Protein AF-A0A528D6P1-F1 (afdb_monomer_lite)

Secondary structure (DSSP, 8-state):
--TTS---PPP----HHHHHHHHHHHTT--EE--SEEESSHHHHHHHHHHHHTTEE-TTSEEESSPPP-------

Foldseek 3Di:
DPPVPDDDDDDDDDDDVLVVQLVCLQVVHAAEDEEEAEPDPVSVVSVVSCVVSVYHDPNYDYDNDDDDDDDDDDD

Radius of gyration: 14.17 Å; chains: 1; bounding box: 32×29×41 Å

Structure (mmCIF, N/CA/C/O backbone):
data_AF-A0A528D6P1-F1
#
_entry.id   AF-A0A528D6P1-F1
#
loop_
_atom_site.group_PDB
_atom_site.id
_atom_site.type_symbol
_atom_site.label_atom_id
_atom_site.label_alt_id
_atom_site.label_comp_id
_atom_site.label_asym_id
_atom_site.label_entity_id
_atom_site.label_seq_id
_atom_site.pdbx_PDB_ins_code
_atom_site.Cartn_x
_atom_site.Cartn_y
_atom_site.Cartn_z
_atom_site.occupancy
_atom_site.B_iso_or_equiv
_atom_site.auth_seq_id
_atom_site.auth_comp_id
_atom_site.auth_asym_id
_atom_site.auth_atom_id
_atom_site.pdbx_PDB_model_num
ATOM 1 N N . THR A 1 1 ? -10.841 -5.667 17.930 1.00 80.69 1 THR A N 1
ATOM 2 C CA . THR A 1 1 ? -11.098 -5.072 19.253 1.00 80.69 1 THR A CA 1
ATOM 3 C C . THR A 1 1 ? -9.773 -4.689 19.880 1.00 80.69 1 THR A C 1
ATOM 5 O O . THR A 1 1 ? -8.755 -5.237 19.465 1.00 80.69 1 THR A O 1
ATOM 8 N N . THR A 1 2 ? -9.749 -3.733 20.807 1.00 88.94 2 THR A N 1
ATOM 9 C CA . THR A 1 2 ? -8.550 -3.440 21.614 1.00 88.94 2 THR A CA 1
ATOM 10 C C . THR A 1 2 ? -8.266 -4.597 22.581 1.00 88.94 2 THR A C 1
ATOM 12 O O . THR A 1 2 ? -9.086 -5.510 22.719 1.00 88.94 2 THR A O 1
ATOM 15 N N . SER A 1 3 ? -7.121 -4.569 23.271 1.00 90.69 3 SER A N 1
ATOM 16 C CA . SER A 1 3 ? -6.811 -5.514 24.359 1.00 90.69 3 SER A CA 1
ATOM 17 C C . SER A 1 3 ? -7.830 -5.473 25.504 1.00 90.69 3 SER A C 1
ATOM 19 O O . SER A 1 3 ? -7.953 -6.447 26.238 1.00 90.69 3 SER A O 1
ATOM 21 N N . GLU A 1 4 ? -8.581 -4.376 25.624 1.00 93.25 4 GLU A N 1
ATOM 22 C CA . GLU A 1 4 ? -9.645 -4.170 26.614 1.00 93.25 4 GLU A CA 1
ATOM 23 C C . GLU A 1 4 ? -11.051 -4.459 26.048 1.00 93.25 4 GLU A C 1
ATOM 25 O O . GLU A 1 4 ? -12.053 -4.286 26.733 1.00 93.25 4 GLU A O 1
ATOM 30 N N . GLY A 1 5 ? -11.148 -4.946 24.803 1.00 91.38 5 GLY A N 1
ATOM 31 C CA . GLY A 1 5 ? -12.411 -5.372 24.188 1.00 91.38 5 GLY A CA 1
ATOM 32 C C . GLY A 1 5 ? -13.181 -4.281 23.438 1.00 91.38 5 GLY A C 1
ATOM 33 O O . GLY A 1 5 ? -14.248 -4.558 22.893 1.00 91.38 5 GLY A O 1
ATOM 34 N N . GLU A 1 6 ? -12.647 -3.066 23.334 1.00 92.81 6 GLU A N 1
ATOM 35 C CA . GLU A 1 6 ? -13.315 -1.952 22.654 1.00 92.81 6 GLU A CA 1
ATOM 36 C C . GLU A 1 6 ? -13.293 -2.119 21.128 1.00 92.81 6 GLU A C 1
ATOM 38 O O . GLU A 1 6 ? -12.418 -2.781 20.556 1.00 92.81 6 GLU A O 1
ATOM 43 N N . ALA A 1 7 ? -14.242 -1.493 20.432 1.00 90.44 7 ALA A N 1
ATOM 44 C CA . ALA A 1 7 ? -14.228 -1.451 18.974 1.00 90.44 7 ALA A CA 1
ATOM 45 C C . ALA A 1 7 ? -12.998 -0.675 18.472 1.00 90.44 7 ALA A C 1
ATOM 47 O O . ALA A 1 7 ? -12.723 0.433 18.919 1.00 90.44 7 ALA A O 1
ATOM 48 N N . ALA A 1 8 ? -12.275 -1.248 17.510 1.00 92.50 8 ALA A N 1
ATOM 49 C CA . ALA A 1 8 ? -11.093 -0.632 16.919 1.00 92.50 8 ALA A CA 1
ATOM 50 C C . ALA A 1 8 ? -11.034 -0.928 15.421 1.00 92.50 8 ALA A C 1
ATOM 52 O O . ALA A 1 8 ? -11.452 -2.002 14.980 1.00 92.50 8 ALA A O 1
ATOM 53 N N . PHE A 1 9 ? -10.478 0.010 14.657 1.00 93.56 9 PHE A N 1
ATOM 54 C CA . PHE A 1 9 ? -10.179 -0.187 13.244 1.00 93.56 9 PHE A CA 1
ATOM 55 C C . PHE A 1 9 ? -8.770 -0.748 13.087 1.00 93.56 9 PHE A C 1
ATOM 57 O O . PHE A 1 9 ? -7.807 -0.170 13.587 1.00 93.56 9 PHE A O 1
ATOM 64 N N . ALA A 1 10 ? -8.652 -1.862 12.370 1.00 93.12 10 ALA A N 1
ATOM 65 C CA . ALA A 1 10 ? -7.360 -2.376 11.946 1.00 93.12 10 ALA A CA 1
ATOM 66 C C . ALA A 1 10 ? -7.014 -1.777 10.571 1.00 93.12 10 ALA A C 1
ATOM 68 O O . ALA A 1 10 ? -7.845 -1.848 9.660 1.00 93.12 10 ALA A O 1
ATOM 69 N N . PRO A 1 11 ? -5.829 -1.166 10.400 1.00 94.75 11 PRO A N 1
ATOM 70 C CA . PRO A 1 11 ? -5.419 -0.642 9.109 1.00 94.75 11 PRO A CA 1
ATOM 71 C C . PRO A 1 11 ? -5.064 -1.791 8.161 1.00 94.75 11 PRO A C 1
ATOM 73 O O . PRO A 1 11 ? -4.303 -2.692 8.510 1.00 94.75 11 PRO A O 1
ATOM 76 N N . TYR A 1 12 ? -5.576 -1.720 6.936 1.00 96.81 12 TYR A N 1
ATOM 77 C CA . TYR A 1 12 ? -5.184 -2.596 5.838 1.00 96.81 12 TYR A CA 1
ATOM 78 C C . TYR A 1 12 ? -4.820 -1.738 4.630 1.00 96.81 12 TYR A C 1
ATOM 80 O O . TYR A 1 12 ? -5.548 -0.808 4.279 1.00 96.81 12 TYR A O 1
ATOM 88 N N . VAL A 1 13 ? -3.699 -2.058 3.981 1.00 98.00 13 VAL A N 1
ATOM 89 C CA . VAL A 1 13 ? -3.346 -1.455 2.689 1.00 98.00 13 VAL A CA 1
ATOM 90 C C . VAL A 1 13 ? -4.392 -1.828 1.638 1.00 98.00 13 VAL A C 1
ATOM 92 O O . VAL A 1 13 ? -4.904 -2.949 1.636 1.00 98.00 13 VAL A O 1
ATOM 95 N N . GLY A 1 14 ? -4.719 -0.903 0.737 1.00 97.25 14 GLY A N 1
ATOM 96 C CA . GLY A 1 14 ? -5.775 -1.154 -0.235 1.00 97.25 14 GLY A CA 1
ATOM 97 C C . GLY A 1 14 ? -5.964 -0.073 -1.291 1.00 97.25 14 GLY A C 1
ATOM 98 O O . GLY A 1 14 ? -5.195 0.879 -1.404 1.00 97.25 14 GLY A O 1
ATOM 99 N N . GLY A 1 15 ? -7.021 -0.265 -2.079 1.00 98.00 15 GLY A N 1
ATOM 100 C CA . GLY A 1 15 ? -7.335 0.492 -3.289 1.00 98.00 15 GLY A CA 1
ATOM 101 C C . GLY A 1 15 ? -7.358 -0.438 -4.500 1.00 98.00 15 GLY A C 1
ATOM 102 O O . GLY A 1 15 ? -6.495 -1.299 -4.634 1.00 98.00 15 GLY A O 1
ATOM 103 N N . ALA A 1 16 ? -8.344 -0.292 -5.389 1.00 98.06 16 ALA A N 1
ATOM 104 C CA . ALA A 1 16 ? -8.556 -1.250 -6.479 1.00 98.06 16 ALA A CA 1
ATOM 105 C C . ALA A 1 16 ? -7.309 -1.416 -7.370 1.00 98.06 16 ALA A C 1
ATOM 107 O O . ALA A 1 16 ? -6.798 -2.521 -7.525 1.00 98.06 16 ALA A O 1
ATOM 108 N N . VAL A 1 17 ? -6.759 -0.308 -7.878 1.00 98.25 17 VAL A N 1
ATOM 109 C CA . VAL A 1 17 ? -5.556 -0.327 -8.731 1.00 98.25 17 VAL A CA 1
ATOM 110 C C . VAL A 1 17 ? -4.303 -0.725 -7.944 1.00 98.25 17 VAL A C 1
ATOM 112 O O . VAL A 1 17 ? -3.434 -1.409 -8.481 1.00 98.25 17 VAL A O 1
ATOM 115 N N . PHE A 1 18 ? -4.222 -0.357 -6.661 1.00 98.62 18 PHE A N 1
ATOM 116 C CA . PHE A 1 18 ? -3.147 -0.804 -5.772 1.00 98.62 18 PHE A CA 1
ATOM 117 C C . PHE A 1 18 ? -3.145 -2.335 -5.652 1.00 98.62 18 PHE A C 1
ATOM 119 O O . PHE A 1 18 ? -2.126 -2.973 -5.901 1.00 98.62 18 PHE A O 1
ATOM 126 N N . ASN A 1 19 ? -4.305 -2.939 -5.382 1.00 98.62 19 ASN A N 1
ATOM 127 C CA . ASN A 1 19 ? -4.460 -4.388 -5.272 1.00 98.62 19 ASN A CA 1
ATOM 128 C C . ASN A 1 19 ? -4.141 -5.108 -6.589 1.00 98.62 19 ASN A C 1
ATOM 130 O O . ASN A 1 19 ? -3.504 -6.159 -6.564 1.00 98.62 19 ASN A O 1
ATOM 134 N N . THR A 1 20 ? -4.514 -4.534 -7.737 1.00 98.62 20 THR A N 1
ATOM 135 C CA . THR A 1 20 ? -4.125 -5.068 -9.051 1.00 98.62 20 THR A CA 1
ATOM 136 C C . THR A 1 20 ? -2.607 -5.077 -9.227 1.00 98.62 20 THR A C 1
ATOM 138 O O . THR A 1 20 ? -2.052 -6.085 -9.659 1.00 98.62 20 THR A O 1
ATOM 141 N N . ALA A 1 21 ? -1.914 -3.998 -8.852 1.00 98.62 21 ALA A N 1
ATOM 142 C CA . ALA A 1 21 ? -0.455 -3.943 -8.932 1.00 98.62 21 ALA A CA 1
ATOM 143 C C . ALA A 1 21 ? 0.202 -4.993 -8.019 1.00 98.62 21 ALA A C 1
ATOM 145 O O . ALA A 1 21 ? 1.090 -5.722 -8.459 1.00 98.62 21 ALA A O 1
ATOM 146 N N . ILE A 1 22 ? -0.289 -5.133 -6.782 1.00 98.75 22 ILE A N 1
ATOM 147 C CA . ILE A 1 22 ? 0.139 -6.179 -5.841 1.00 98.75 22 ILE A CA 1
ATOM 148 C C . ILE A 1 22 ? -0.053 -7.579 -6.440 1.00 98.75 22 ILE A C 1
ATOM 150 O O . ILE A 1 22 ? 0.849 -8.412 -6.353 1.00 98.75 22 ILE A O 1
ATOM 154 N N . ALA A 1 23 ? -1.202 -7.847 -7.065 1.00 98.75 23 ALA A N 1
ATOM 155 C CA . ALA A 1 23 ? -1.475 -9.131 -7.704 1.00 98.75 23 ALA A CA 1
ATOM 156 C C . ALA A 1 23 ? -0.499 -9.415 -8.856 1.00 98.75 23 ALA A C 1
ATOM 158 O O . ALA A 1 23 ? 0.065 -10.505 -8.910 1.00 98.75 23 ALA A O 1
ATOM 159 N N . LEU A 1 24 ? -0.243 -8.431 -9.727 1.00 98.75 24 LEU A N 1
ATOM 160 C CA . LEU A 1 24 ? 0.727 -8.559 -10.820 1.00 98.75 24 LEU A CA 1
ATOM 161 C C . LEU A 1 24 ? 2.125 -8.914 -10.301 1.00 98.75 24 LEU A C 1
ATOM 163 O O . LEU A 1 24 ? 2.731 -9.874 -10.776 1.00 98.75 24 LEU A O 1
ATOM 167 N N . GLY A 1 25 ? 2.605 -8.192 -9.288 1.00 98.62 25 GLY A N 1
ATOM 168 C CA . GLY A 1 25 ? 3.922 -8.445 -8.709 1.00 98.62 25 GLY A CA 1
ATOM 169 C C . GLY A 1 25 ? 4.030 -9.816 -8.025 1.00 98.62 25 GLY A C 1
ATOM 170 O O . GLY A 1 25 ? 5.032 -10.517 -8.182 1.00 98.62 25 GLY A O 1
ATOM 171 N N . ARG A 1 26 ? 2.961 -10.276 -7.356 1.00 98.44 26 ARG A N 1
ATOM 172 C CA . ARG A 1 26 ? 2.885 -11.634 -6.777 1.00 98.44 26 ARG A CA 1
ATOM 173 C C . ARG A 1 26 ? 2.864 -12.740 -7.832 1.00 98.44 26 ARG A C 1
ATOM 175 O O . ARG A 1 26 ? 3.420 -13.805 -7.587 1.00 98.44 26 ARG A O 1
ATOM 182 N N . LEU A 1 27 ? 2.265 -12.486 -8.995 1.00 98.69 27 LEU A N 1
ATOM 183 C CA . LEU A 1 27 ? 2.282 -13.397 -10.146 1.00 98.69 27 LEU A CA 1
ATOM 184 C C . LEU A 1 27 ? 3.620 -13.379 -10.909 1.00 98.69 27 LEU A C 1
ATOM 186 O O . LEU A 1 27 ? 3.789 -14.137 -11.860 1.00 98.69 27 LEU A O 1
ATOM 190 N N . GLY A 1 28 ? 4.577 -12.538 -10.502 1.00 98.19 28 GLY A N 1
ATOM 191 C CA . GLY A 1 28 ? 5.897 -12.431 -11.125 1.00 98.19 28 GLY A CA 1
ATOM 192 C C . GLY A 1 28 ? 5.935 -11.559 -12.381 1.00 98.19 28 GLY A C 1
ATOM 193 O O . GLY A 1 28 ? 6.966 -11.510 -13.050 1.00 98.19 28 GLY A O 1
ATOM 194 N N . ALA A 1 29 ? 4.845 -10.859 -12.705 1.00 98.44 29 ALA A N 1
ATOM 195 C CA . ALA A 1 29 ? 4.827 -9.919 -13.816 1.00 98.44 29 ALA A CA 1
ATOM 196 C C . ALA A 1 29 ? 5.597 -8.632 -13.452 1.00 98.44 29 ALA A C 1
ATOM 198 O O . ALA A 1 29 ? 5.468 -8.144 -12.325 1.00 98.44 29 ALA A O 1
ATOM 199 N N . PRO A 1 30 ? 6.356 -8.030 -14.389 1.00 98.00 30 PRO A N 1
ATOM 200 C CA . PRO A 1 30 ? 6.932 -6.707 -14.180 1.00 98.00 30 PRO A CA 1
ATOM 201 C C . PRO A 1 30 ? 5.824 -5.673 -13.941 1.00 98.00 30 PRO A C 1
ATOM 203 O O . PRO A 1 30 ? 4.980 -5.454 -14.809 1.00 98.00 30 PRO A O 1
ATOM 206 N N . ALA A 1 31 ? 5.822 -5.038 -12.768 1.00 98.31 31 ALA A N 1
ATOM 207 C CA . ALA A 1 31 ? 4.794 -4.078 -12.378 1.00 98.31 31 ALA A CA 1
ATOM 208 C C . ALA A 1 31 ? 5.398 -2.817 -11.745 1.00 98.31 31 ALA A C 1
ATOM 210 O O . ALA A 1 31 ? 6.318 -2.877 -10.926 1.00 98.31 31 ALA A O 1
ATOM 211 N N . GLY A 1 32 ? 4.832 -1.665 -12.105 1.00 98.25 32 GLY A N 1
ATOM 212 C CA . GLY A 1 32 ? 5.100 -0.372 -11.484 1.00 98.25 32 GLY A CA 1
ATOM 213 C C . GLY A 1 32 ? 3.796 0.305 -11.076 1.00 98.25 32 GLY A C 1
ATOM 214 O O . GLY A 1 32 ? 2.762 0.099 -11.710 1.00 98.25 32 GLY A O 1
ATOM 215 N N . PHE A 1 33 ? 3.837 1.104 -10.013 1.00 98.62 33 PHE A N 1
ATOM 216 C CA . PHE A 1 33 ? 2.670 1.792 -9.475 1.00 98.62 33 PHE A CA 1
ATOM 217 C C . PHE A 1 33 ? 2.808 3.310 -9.622 1.00 98.62 33 PHE A C 1
ATOM 219 O O . PHE A 1 33 ? 3.716 3.921 -9.058 1.00 98.62 33 PHE A O 1
ATOM 226 N N . PHE A 1 34 ? 1.886 3.914 -10.374 1.00 98.25 34 PHE A N 1
ATOM 227 C CA . PHE A 1 34 ? 1.765 5.360 -10.552 1.00 98.25 34 PHE A CA 1
ATOM 228 C C . PHE A 1 34 ? 0.551 5.868 -9.769 1.00 98.25 34 PHE A C 1
ATOM 230 O O . PHE A 1 34 ? -0.589 5.536 -10.088 1.00 98.25 34 PHE A O 1
ATOM 237 N N . SER A 1 35 ? 0.803 6.650 -8.721 1.00 97.62 35 SER A N 1
ATOM 238 C CA . SER A 1 35 ? -0.219 7.318 -7.910 1.00 97.62 35 SER A CA 1
ATOM 239 C C . SER A 1 35 ? 0.430 8.392 -7.026 1.00 97.62 35 SER A C 1
ATOM 241 O O . SER A 1 35 ? 1.656 8.526 -6.991 1.00 97.62 35 SER A O 1
ATOM 243 N N . GLY A 1 36 ? -0.382 9.140 -6.280 1.00 98.00 36 GLY A N 1
ATOM 244 C CA . GLY A 1 36 ? 0.091 9.912 -5.135 1.00 98.00 36 GLY A CA 1
ATOM 245 C C . GLY A 1 36 ? 0.258 9.012 -3.909 1.00 98.00 36 GLY A C 1
ATOM 246 O O . GLY A 1 36 ? -0.681 8.318 -3.528 1.00 98.00 36 GLY A O 1
ATOM 247 N N . LEU A 1 37 ? 1.431 9.042 -3.275 1.00 98.38 37 LEU A N 1
ATOM 248 C CA . LEU A 1 37 ? 1.686 8.379 -1.994 1.00 98.38 37 LEU A CA 1
ATOM 249 C C . LEU A 1 37 ? 2.073 9.420 -0.939 1.00 98.38 37 LEU A C 1
ATOM 251 O O . LEU A 1 37 ? 2.974 10.233 -1.151 1.00 98.38 37 LEU A O 1
ATOM 255 N N . SER A 1 38 ? 1.413 9.390 0.216 1.00 98.62 38 SER A N 1
ATOM 256 C CA . SER A 1 38 ? 1.747 10.283 1.332 1.00 98.62 38 SER A CA 1
ATOM 257 C C . SER A 1 38 ? 3.139 9.985 1.891 1.00 98.62 38 SER A C 1
ATOM 259 O O . SER A 1 38 ? 3.602 8.847 1.819 1.00 98.62 38 SER A O 1
ATOM 261 N N . SER A 1 39 ? 3.824 10.967 2.469 1.00 98.56 39 SER A N 1
ATOM 262 C CA . SER A 1 39 ? 5.016 10.749 3.302 1.00 98.56 39 SER A CA 1
ATOM 263 C C . SER A 1 39 ? 4.688 10.364 4.756 1.00 98.56 39 SER A C 1
ATOM 265 O O . SER A 1 39 ? 5.604 10.248 5.563 1.00 98.56 39 SER A O 1
ATOM 267 N N . ASP A 1 40 ? 3.408 10.202 5.105 1.00 98.44 40 ASP A N 1
ATOM 268 C CA . ASP A 1 40 ? 2.963 9.769 6.436 1.00 98.44 40 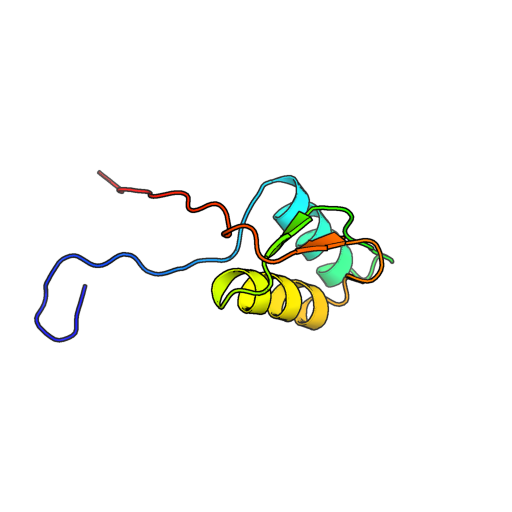ASP A CA 1
ATOM 269 C C . ASP A 1 40 ? 3.155 8.259 6.696 1.00 98.44 40 ASP A C 1
ATOM 271 O O . ASP A 1 40 ? 3.613 7.498 5.837 1.00 98.44 40 ASP A O 1
ATOM 275 N N . LEU A 1 41 ? 2.772 7.827 7.905 1.00 98.06 41 LEU A N 1
ATOM 276 C CA . LEU A 1 41 ? 2.818 6.436 8.364 1.00 98.06 41 LEU A CA 1
ATOM 277 C C . LEU A 1 41 ? 2.116 5.462 7.398 1.00 98.06 41 LEU A C 1
ATOM 279 O O . LEU A 1 41 ? 2.683 4.430 7.044 1.00 98.06 41 LEU A O 1
ATOM 283 N N . PHE A 1 42 ? 0.897 5.781 6.955 1.00 98.38 42 PHE A N 1
ATOM 284 C CA . PHE A 1 42 ? 0.106 4.909 6.080 1.00 98.38 42 PHE A CA 1
ATOM 285 C C . PHE A 1 42 ? 0.670 4.876 4.655 1.00 98.38 42 PHE A C 1
ATOM 287 O O . PHE A 1 42 ? 0.697 3.829 4.010 1.00 98.38 42 PHE A O 1
ATOM 294 N N . GLY A 1 43 ? 1.200 6.001 4.174 1.00 98.38 43 GLY A N 1
ATOM 295 C CA . GLY A 1 43 ? 1.940 6.063 2.922 1.00 98.38 43 GLY A CA 1
ATOM 296 C C . GLY A 1 43 ? 3.199 5.195 2.964 1.00 98.38 43 GLY A C 1
ATOM 297 O O . GLY A 1 43 ? 3.542 4.551 1.971 1.00 98.38 43 GLY A O 1
ATOM 298 N N . GLY A 1 44 ? 3.876 5.139 4.115 1.00 98.19 44 GLY A N 1
ATOM 299 C CA . GLY A 1 44 ? 4.952 4.187 4.391 1.00 98.19 44 GLY A CA 1
ATOM 300 C C . GLY A 1 44 ? 4.499 2.733 4.222 1.00 98.19 44 GLY A C 1
ATOM 301 O O . GLY A 1 44 ? 5.093 2.006 3.427 1.00 98.19 44 GLY A O 1
ATOM 302 N N . GLN A 1 45 ? 3.392 2.346 4.867 1.00 98.44 45 GLN A N 1
ATOM 303 C CA . GLN A 1 45 ? 2.818 0.994 4.764 1.00 98.44 45 GLN A CA 1
ATOM 304 C C . GLN A 1 45 ? 2.461 0.606 3.319 1.00 98.44 45 GLN A C 1
ATOM 306 O O . GLN A 1 45 ? 2.722 -0.519 2.891 1.00 98.44 45 GLN A O 1
ATOM 311 N N . LEU A 1 46 ? 1.912 1.539 2.530 1.00 98.62 46 LEU A N 1
ATOM 312 C CA . LEU A 1 46 ? 1.629 1.306 1.108 1.00 98.62 46 LEU A CA 1
ATOM 313 C C . LEU A 1 46 ? 2.911 1.014 0.311 1.00 98.62 46 LEU A C 1
ATOM 315 O O . LEU A 1 46 ? 2.929 0.083 -0.494 1.00 98.62 46 LEU A O 1
ATOM 319 N N . ARG A 1 47 ? 3.993 1.777 0.532 1.00 98.44 47 ARG A N 1
ATOM 320 C CA . ARG A 1 47 ? 5.287 1.551 -0.144 1.00 98.44 47 ARG A CA 1
ATOM 321 C C . ARG A 1 47 ? 5.919 0.223 0.248 1.00 98.44 47 ARG A C 1
ATOM 323 O O . ARG A 1 47 ? 6.424 -0.481 -0.623 1.00 98.44 47 ARG A O 1
ATOM 330 N N . GLU A 1 48 ? 5.868 -0.124 1.528 1.00 98.56 48 GLU A N 1
ATOM 331 C CA . GLU A 1 48 ? 6.371 -1.402 2.027 1.00 98.56 48 GLU A CA 1
ATOM 332 C C . GLU A 1 48 ? 5.641 -2.576 1.363 1.00 98.56 48 GLU A C 1
ATOM 334 O O . GLU A 1 48 ? 6.281 -3.477 0.824 1.00 98.56 48 GLU A O 1
ATOM 339 N N . ALA A 1 49 ? 4.308 -2.527 1.303 1.00 98.62 49 ALA A N 1
ATOM 340 C CA . ALA A 1 49 ? 3.509 -3.569 0.666 1.00 98.62 49 ALA A CA 1
ATOM 341 C C . ALA A 1 49 ? 3.782 -3.705 -0.847 1.00 98.62 49 ALA A C 1
ATOM 343 O O . ALA A 1 49 ? 3.825 -4.831 -1.359 1.00 98.62 49 ALA A O 1
ATOM 344 N N . LEU A 1 50 ? 4.008 -2.589 -1.556 1.00 98.69 50 LEU A N 1
ATOM 345 C CA . LEU A 1 50 ? 4.452 -2.598 -2.958 1.00 98.69 50 LEU A CA 1
ATOM 346 C C . LEU A 1 50 ? 5.806 -3.304 -3.098 1.00 98.69 50 LEU A C 1
ATOM 348 O O . LEU A 1 50 ? 5.924 -4.241 -3.889 1.00 98.69 50 LEU A O 1
ATOM 352 N N . GLY A 1 51 ? 6.796 -2.913 -2.289 1.00 98.62 51 GLY A N 1
ATOM 353 C CA . GLY A 1 51 ? 8.137 -3.502 -2.300 1.00 98.62 51 GLY A CA 1
ATOM 354 C C . GLY A 1 51 ? 8.133 -4.997 -1.971 1.00 98.62 51 GLY A C 1
ATOM 355 O O . GLY A 1 51 ? 8.704 -5.794 -2.715 1.00 98.62 51 GLY A O 1
ATOM 356 N N . ALA A 1 52 ? 7.403 -5.400 -0.927 1.00 98.62 52 ALA A N 1
ATOM 357 C CA . ALA A 1 52 ? 7.222 -6.802 -0.545 1.00 98.62 52 ALA A CA 1
ATOM 358 C C . ALA A 1 52 ? 6.562 -7.639 -1.655 1.00 98.62 52 ALA A C 1
ATOM 360 O O . ALA A 1 52 ? 6.815 -8.837 -1.772 1.00 98.62 52 ALA A O 1
ATOM 361 N N . SER A 1 53 ? 5.749 -7.003 -2.503 1.00 98.69 53 SER A N 1
ATOM 362 C CA . SER A 1 53 ? 5.102 -7.641 -3.653 1.00 98.69 53 SER A CA 1
ATOM 363 C C . SER A 1 53 ? 5.868 -7.447 -4.964 1.00 98.69 53 SER A C 1
ATOM 365 O O . SER A 1 53 ? 5.321 -7.752 -6.015 1.00 98.69 53 SER A O 1
ATOM 367 N N . LYS A 1 54 ? 7.122 -6.970 -4.928 1.00 98.62 54 LYS A N 1
ATOM 368 C CA . LYS A 1 54 ? 7.982 -6.740 -6.108 1.00 98.62 54 LYS A CA 1
ATOM 369 C C . LYS A 1 54 ? 7.408 -5.738 -7.121 1.00 98.62 54 LYS A C 1
ATOM 371 O O . LYS A 1 54 ? 7.688 -5.827 -8.314 1.00 98.62 54 LYS A O 1
ATOM 376 N N . VAL A 1 55 ? 6.623 -4.771 -6.652 1.00 98.81 55 VAL A N 1
ATOM 377 C CA . VAL A 1 55 ? 6.077 -3.683 -7.473 1.00 98.81 55 VAL A CA 1
ATOM 378 C C . VAL A 1 55 ? 6.938 -2.436 -7.301 1.00 98.81 55 VAL A C 1
ATOM 380 O O . VAL A 1 55 ? 7.158 -1.978 -6.180 1.00 98.81 55 VAL A O 1
ATOM 383 N N . SER A 1 56 ? 7.398 -1.845 -8.405 1.00 98.25 56 SER A N 1
ATOM 384 C CA . SER A 1 56 ? 8.169 -0.600 -8.351 1.00 98.25 56 SER A CA 1
ATOM 385 C C . SER A 1 56 ? 7.287 0.588 -7.965 1.00 98.25 56 SER A C 1
ATOM 387 O O . SER A 1 56 ? 6.273 0.861 -8.607 1.00 98.25 56 SER A O 1
ATOM 389 N N . SER A 1 57 ? 7.710 1.351 -6.957 1.00 97.75 57 SER A N 1
ATOM 390 C CA . SER A 1 57 ? 7.093 2.628 -6.584 1.00 97.75 57 SER A CA 1
ATOM 391 C C . SER A 1 57 ? 7.790 3.844 -7.207 1.00 97.75 57 SER A C 1
ATOM 393 O O . SER A 1 57 ? 7.460 4.96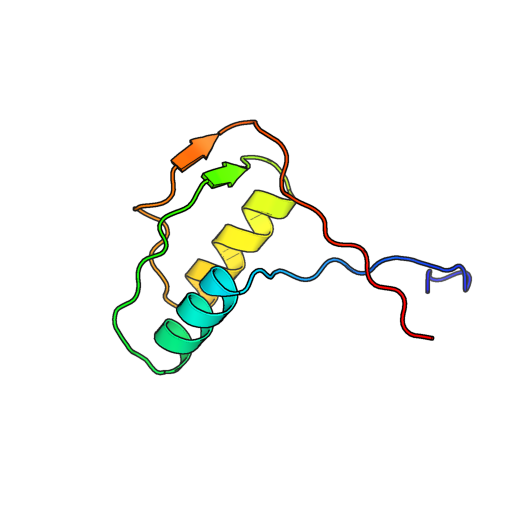9 -6.845 1.00 97.75 57 SER A O 1
ATOM 395 N N . THR A 1 58 ? 8.753 3.660 -8.120 1.00 97.44 58 THR A N 1
ATOM 396 C CA . THR A 1 58 ? 9.537 4.762 -8.721 1.00 97.44 58 THR A CA 1
ATOM 397 C C . THR A 1 58 ? 8.666 5.778 -9.463 1.00 97.44 58 THR A C 1
ATOM 399 O O . THR A 1 58 ? 9.017 6.951 -9.538 1.00 97.44 58 THR A O 1
ATOM 402 N N . TYR A 1 59 ? 7.516 5.347 -9.985 1.00 97.25 59 TYR A N 1
ATOM 403 C CA . TYR A 1 59 ? 6.578 6.213 -10.701 1.00 97.25 59 TYR A CA 1
ATOM 404 C C . TYR A 1 59 ? 5.621 6.972 -9.771 1.00 97.25 59 TYR A C 1
ATOM 406 O O . TYR A 1 59 ? 4.912 7.867 -10.224 1.00 97.25 59 TYR A O 1
ATOM 414 N N . ALA A 1 60 ? 5.566 6.634 -8.481 1.00 97.75 60 ALA A N 1
ATOM 415 C CA . ALA A 1 60 ? 4.668 7.290 -7.544 1.00 97.75 60 ALA A CA 1
ATOM 416 C C . ALA A 1 60 ? 5.212 8.657 -7.103 1.00 97.75 60 ALA A C 1
ATOM 418 O O . ALA A 1 60 ? 6.368 8.792 -6.698 1.00 97.75 60 ALA A O 1
ATOM 419 N N . HIS A 1 61 ? 4.349 9.673 -7.100 1.00 98.12 61 HIS A N 1
ATOM 420 C CA . HIS A 1 61 ? 4.693 10.980 -6.555 1.00 98.12 61 HIS A CA 1
ATOM 421 C C . HIS A 1 61 ? 4.511 10.978 -5.034 1.00 98.12 61 HIS A C 1
ATOM 423 O O . HIS A 1 61 ? 3.407 10.755 -4.530 1.00 98.12 61 HIS A O 1
ATOM 429 N N . THR A 1 62 ? 5.590 11.253 -4.301 1.00 98.06 62 THR A N 1
ATOM 430 C CA . THR A 1 62 ? 5.559 11.360 -2.837 1.00 98.06 62 THR A CA 1
ATOM 431 C C . THR A 1 62 ? 5.311 12.801 -2.398 1.00 98.06 62 THR A C 1
ATOM 433 O O . THR A 1 62 ? 5.999 13.705 -2.861 1.00 98.06 62 THR A O 1
ATOM 436 N N . SER A 1 63 ? 4.346 13.025 -1.499 1.00 98.44 63 SER A N 1
ATOM 437 C CA . SER A 1 63 ? 4.014 14.368 -0.987 1.00 98.44 63 SER A CA 1
ATOM 438 C C . SER A 1 63 ? 3.525 14.329 0.470 1.00 98.44 63 SER A C 1
ATOM 440 O O . SER A 1 63 ? 3.074 13.272 0.901 1.00 98.44 63 SER A O 1
ATOM 442 N N . PRO A 1 64 ? 3.522 15.452 1.216 1.00 98.38 64 PRO A N 1
ATOM 443 C CA . PRO A 1 64 ? 3.044 15.498 2.606 1.00 98.38 64 P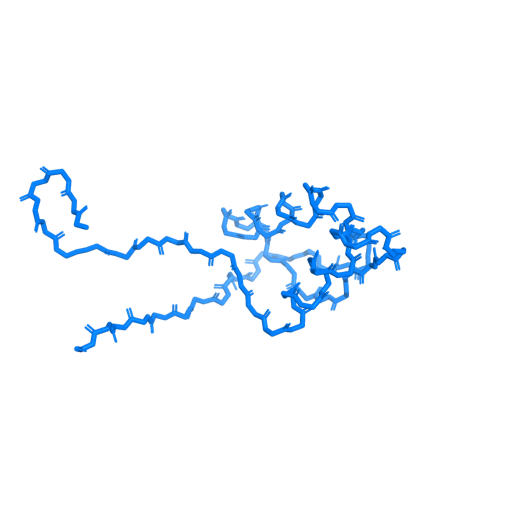RO A CA 1
ATOM 444 C C . PRO A 1 64 ? 1.509 15.508 2.757 1.00 98.38 64 PRO A C 1
ATOM 446 O O . PRO A 1 64 ? 0.997 15.746 3.847 1.00 98.38 64 PRO A O 1
ATOM 449 N N . ARG A 1 65 ? 0.750 15.290 1.674 1.00 98.50 65 ARG A N 1
ATOM 450 C CA . ARG A 1 65 ? -0.720 15.223 1.718 1.00 98.50 65 ARG A CA 1
ATOM 451 C C . ARG A 1 65 ? -1.167 13.901 2.356 1.00 98.50 65 ARG A C 1
ATOM 453 O O . ARG A 1 65 ? -0.610 12.876 1.974 1.00 98.50 65 ARG A O 1
ATOM 460 N N . PRO A 1 66 ? -2.170 13.904 3.253 1.00 98.38 66 PRO A N 1
ATOM 461 C CA . PRO A 1 66 ? -2.538 12.730 4.043 1.00 98.38 66 PRO A CA 1
ATOM 462 C C . PRO A 1 66 ? -3.032 11.561 3.183 1.00 98.38 66 PRO A C 1
ATOM 464 O O . PRO A 1 66 ? -3.668 11.759 2.144 1.00 98.38 66 PRO A O 1
ATOM 467 N N . THR A 1 67 ? -2.770 10.337 3.643 1.00 98.56 67 THR A N 1
ATOM 468 C CA . THR A 1 67 ? -3.262 9.104 3.013 1.00 98.56 67 THR A CA 1
ATOM 469 C C . THR A 1 67 ? -4.785 8.985 3.121 1.00 98.56 67 THR A C 1
ATOM 471 O O . THR A 1 67 ? -5.371 9.239 4.173 1.00 98.56 67 THR A O 1
ATOM 474 N N . THR A 1 68 ? -5.442 8.559 2.038 1.00 98.19 68 THR A N 1
ATOM 475 C CA . THR A 1 68 ? -6.882 8.2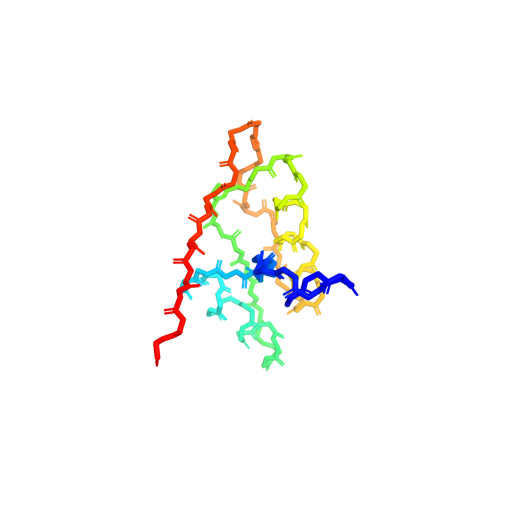62 2.029 1.00 98.19 68 THR A CA 1
ATOM 476 C C . THR A 1 68 ? -7.208 7.097 2.966 1.00 98.19 68 THR A C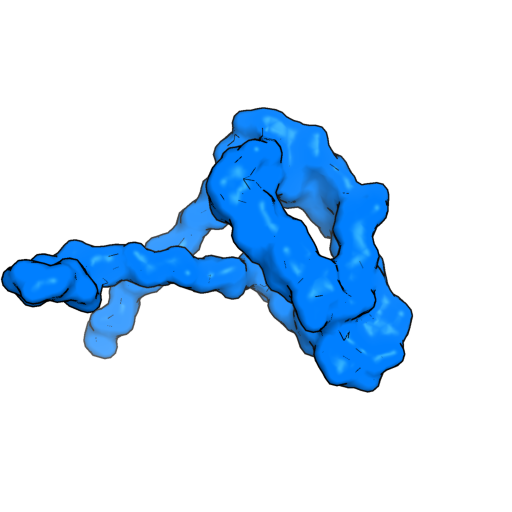 1
ATOM 478 O O . THR A 1 68 ? -6.619 6.026 2.844 1.00 98.19 68 THR A O 1
ATOM 481 N N . LEU A 1 69 ? -8.187 7.282 3.856 1.00 98.06 69 LEU A N 1
ATOM 482 C CA . LEU A 1 69 ? -8.686 6.243 4.761 1.00 98.06 69 LEU A CA 1
ATOM 483 C C . LEU A 1 69 ? -10.099 5.813 4.353 1.00 98.06 69 LEU A C 1
ATOM 485 O O . LEU A 1 69 ? -10.974 6.654 4.156 1.00 98.06 69 LEU A O 1
ATOM 489 N N . ALA A 1 70 ? -10.320 4.502 4.256 1.00 97.31 70 ALA A N 1
ATOM 490 C CA . ALA A 1 70 ? -11.630 3.905 4.017 1.00 97.31 70 ALA A CA 1
ATOM 491 C C . ALA A 1 70 ? -12.051 3.096 5.249 1.00 97.31 70 ALA A C 1
ATOM 493 O O . ALA A 1 70 ? -11.423 2.093 5.586 1.00 97.31 70 ALA A O 1
ATOM 494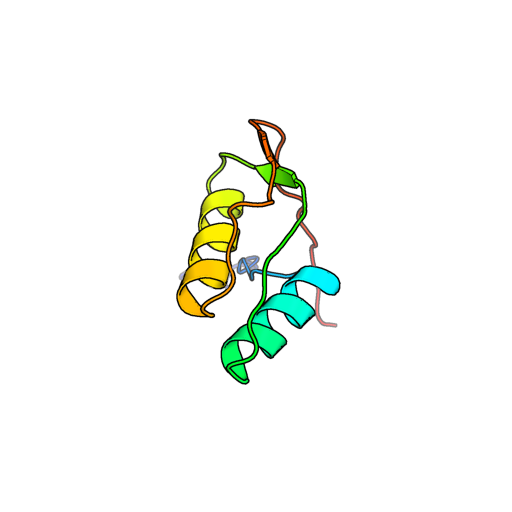 N N . PHE A 1 71 ? -13.111 3.536 5.924 1.00 96.19 71 PHE A N 1
ATOM 495 C CA . PHE A 1 71 ? -13.654 2.854 7.097 1.00 96.19 71 PHE A CA 1
ATOM 496 C C . PHE A 1 71 ? -14.724 1.849 6.674 1.00 96.19 71 PHE A C 1
ATOM 498 O O . PHE A 1 71 ? -15.636 2.186 5.921 1.00 96.19 71 PHE A O 1
ATOM 505 N N . VAL A 1 72 ? -14.625 0.621 7.181 1.00 93.94 72 VAL A N 1
ATOM 506 C CA . VAL A 1 72 ? -15.588 -0.457 6.926 1.00 93.94 72 VAL A CA 1
ATOM 507 C C . VAL A 1 72 ? -16.152 -0.939 8.256 1.00 93.94 72 VAL A C 1
ATOM 509 O O . VAL A 1 72 ? -15.403 -1.182 9.201 1.00 93.94 72 VAL A O 1
ATOM 512 N N . ARG A 1 73 ? -17.475 -1.106 8.317 1.00 91.31 73 ARG A N 1
ATOM 513 C CA . ARG A 1 73 ? -18.176 -1.813 9.392 1.00 91.31 73 ARG A CA 1
ATOM 514 C C . ARG A 1 73 ? -18.859 -3.028 8.778 1.00 91.31 73 ARG A C 1
ATOM 516 O O . ARG A 1 73 ? -19.620 -2.879 7.827 1.00 91.31 73 ARG A O 1
ATOM 523 N N . LEU A 1 74 ? -18.562 -4.210 9.305 1.00 84.00 74 LEU A N 1
ATOM 524 C CA . LEU A 1 74 ? -19.281 -5.431 8.958 1.00 84.00 74 LEU A CA 1
ATOM 525 C C . LEU A 1 74 ? -20.508 -5.500 9.871 1.00 84.00 74 LEU A C 1
ATOM 527 O O . LEU A 1 74 ? -20.359 -5.388 11.090 1.00 84.00 74 LEU A O 1
ATOM 531 N N . ASN A 1 75 ? -21.693 -5.578 9.268 1.00 75.12 75 ASN A N 1
ATOM 532 C CA . ASN A 1 75 ? -22.961 -5.749 9.975 1.00 75.12 75 ASN A CA 1
ATOM 533 C C . ASN A 1 75 ? -23.310 -7.231 10.061 1.00 75.12 75 ASN A C 1
ATOM 535 O O . ASN A 1 75 ? -23.075 -7.929 9.048 1.00 75.12 75 ASN A O 1
#

Sequence (75 aa):
TTSEGEAAFAPYVGGAVFNTAIALGRLGAPAGFFSGLSSDLFGGQLREALGASKVSSTYAHTSPRPTTLAFVRLN

pLDDT: mean 96.55, std 4.18, range [75.12, 98.81]